Protein AF-A0A938MTN0-F1 (afdb_monomer_lite)

Structure (mmCIF, N/CA/C/O backbone):
data_AF-A0A938MTN0-F1
#
_entry.id   AF-A0A938MTN0-F1
#
loop_
_atom_site.group_PDB
_atom_site.id
_atom_site.type_symbol
_atom_site.label_atom_id
_atom_site.label_alt_id
_atom_site.label_comp_id
_atom_site.label_asym_id
_atom_site.label_entity_id
_atom_site.label_seq_id
_atom_site.pdbx_PDB_ins_code
_atom_site.Cartn_x
_atom_site.Cartn_y
_atom_site.Cartn_z
_atom_site.occupancy
_atom_site.B_iso_or_equiv
_atom_site.auth_seq_id
_atom_site.auth_comp_id
_atom_site.auth_asym_id
_atom_site.auth_atom_id
_atom_site.pdbx_PDB_model_num
ATOM 1 N N . MET A 1 1 ? -7.983 6.195 -14.041 1.00 50.41 1 MET A N 1
ATOM 2 C CA . MET A 1 1 ? -9.168 5.927 -13.204 1.00 50.41 1 MET A CA 1
ATOM 3 C C . MET A 1 1 ? -9.334 4.423 -13.233 1.00 50.41 1 MET A C 1
ATOM 5 O O . MET A 1 1 ? -9.437 3.895 -14.334 1.00 50.41 1 MET A O 1
ATOM 9 N N . ASP A 1 2 ? -9.192 3.754 -12.092 1.00 63.25 2 ASP A N 1
ATOM 10 C CA . ASP A 1 2 ? -9.196 2.286 -12.021 1.00 63.25 2 ASP A CA 1
ATOM 11 C C . ASP A 1 2 ? -10.596 1.763 -12.353 1.00 63.25 2 ASP A C 1
ATOM 13 O O . ASP A 1 2 ? -11.599 2.328 -11.905 1.00 63.25 2 ASP A O 1
ATOM 17 N N . ALA A 1 3 ? -10.667 0.745 -13.205 1.00 60.44 3 ALA A N 1
ATOM 18 C CA . ALA A 1 3 ? -11.925 0.172 -13.661 1.00 60.44 3 ALA A CA 1
ATOM 19 C C . ALA A 1 3 ? -12.327 -1.005 -12.756 1.00 60.44 3 ALA A C 1
ATOM 21 O O . ALA A 1 3 ? -11.457 -1.695 -12.219 1.00 60.44 3 ALA A O 1
ATOM 22 N N . PRO A 1 4 ? -13.633 -1.284 -12.598 1.00 66.75 4 PRO A N 1
ATOM 23 C CA . PRO A 1 4 ? -14.078 -2.521 -11.970 1.00 66.75 4 PRO A CA 1
ATOM 24 C C . PRO A 1 4 ? -13.399 -3.729 -12.634 1.00 66.75 4 PRO A C 1
ATOM 26 O O . PRO A 1 4 ? -13.506 -3.900 -13.847 1.00 66.75 4 PRO A O 1
ATOM 29 N N . GLY A 1 5 ? -12.708 -4.551 -11.840 1.00 71.75 5 GLY A N 1
ATOM 30 C CA . GLY A 1 5 ? -11.990 -5.737 -12.321 1.00 71.75 5 GLY A CA 1
ATOM 31 C C . GLY A 1 5 ? -10.480 -5.569 -12.508 1.00 71.75 5 GLY A C 1
ATOM 32 O O . GLY A 1 5 ? -9.831 -6.547 -12.869 1.00 71.75 5 GLY A O 1
ATOM 33 N N . ASP A 1 6 ? -9.912 -4.389 -12.237 1.00 76.50 6 ASP A N 1
ATOM 34 C CA . ASP A 1 6 ? -8.455 -4.226 -12.230 1.00 76.50 6 ASP A CA 1
ATOM 35 C C . ASP A 1 6 ? -7.831 -5.050 -11.083 1.00 76.50 6 ASP A C 1
ATOM 37 O O . ASP A 1 6 ? -8.238 -4.887 -9.925 1.00 76.50 6 ASP A O 1
ATOM 41 N N . PRO A 1 7 ? -6.883 -5.962 -11.379 1.00 77.06 7 PRO A N 1
ATOM 42 C CA . PRO A 1 7 ? -6.292 -6.822 -10.367 1.00 77.06 7 PRO A CA 1
ATOM 43 C C . PRO A 1 7 ? -5.437 -6.015 -9.391 1.00 77.06 7 PRO A C 1
ATOM 45 O O . PRO A 1 7 ? -4.741 -5.058 -9.748 1.00 77.06 7 PRO A O 1
ATOM 48 N N . PHE A 1 8 ? -5.485 -6.438 -8.134 1.00 81.75 8 PHE A N 1
ATOM 49 C CA . PHE A 1 8 ? -4.662 -5.896 -7.069 1.00 81.75 8 PHE A CA 1
ATOM 50 C C . PHE A 1 8 ? -4.031 -7.028 -6.262 1.00 81.75 8 PHE A C 1
ATOM 52 O O . PHE A 1 8 ? -4.593 -8.113 -6.114 1.00 81.75 8 PHE A O 1
ATOM 59 N N . SER A 1 9 ? -2.851 -6.755 -5.724 1.00 83.75 9 SER A N 1
ATOM 60 C CA . SER A 1 9 ? -2.052 -7.677 -4.923 1.00 83.75 9 SER A CA 1
ATOM 61 C C . SER A 1 9 ? -1.471 -6.954 -3.702 1.00 83.75 9 SER A C 1
ATOM 63 O O . SER A 1 9 ? -1.735 -5.770 -3.485 1.00 83.75 9 SER A O 1
ATOM 65 N N . ASN A 1 10 ? -0.701 -7.671 -2.876 1.00 83.06 10 ASN A N 1
ATOM 66 C CA . ASN A 1 10 ? 0.060 -7.101 -1.756 1.00 83.06 10 ASN A CA 1
ATOM 67 C C . ASN A 1 10 ? -0.783 -6.215 -0.826 1.00 83.06 10 ASN A C 1
ATOM 69 O O . ASN A 1 10 ? -0.492 -5.039 -0.606 1.00 83.06 10 ASN A O 1
ATOM 73 N N . LEU A 1 11 ? -1.854 -6.810 -0.299 1.00 86.75 11 LEU A N 1
ATOM 74 C CA . LEU A 1 11 ? -2.753 -6.162 0.645 1.00 86.75 11 LEU A CA 1
ATOM 75 C C . LEU A 1 11 ? -2.124 -6.065 2.034 1.00 86.75 11 LEU A C 1
ATOM 77 O O . LEU A 1 11 ? -1.596 -7.049 2.553 1.00 86.75 11 LEU A O 1
ATOM 81 N N . MET A 1 12 ? -2.252 -4.903 2.666 1.00 88.06 12 MET A N 1
ATOM 82 C CA . MET A 1 12 ? -1.768 -4.672 4.022 1.00 88.06 12 MET A CA 1
ATOM 83 C C . MET A 1 12 ? -2.686 -3.710 4.777 1.00 88.06 12 MET A C 1
ATOM 85 O O . MET A 1 12 ? -3.033 -2.640 4.278 1.00 88.06 12 MET A O 1
ATOM 89 N N . PHE A 1 13 ? -3.052 -4.079 6.002 1.00 87.81 13 PHE A N 1
ATOM 90 C CA . PHE A 1 13 ? -3.776 -3.208 6.925 1.00 87.81 13 PHE A CA 1
ATOM 91 C C . PHE A 1 13 ? -2.810 -2.253 7.622 1.00 87.81 13 PHE A C 1
ATOM 93 O O . PHE A 1 13 ? -1.719 -2.673 8.016 1.00 87.81 13 PHE A O 1
ATOM 100 N N . THR A 1 14 ? -3.212 -0.996 7.824 1.00 85.81 14 THR A N 1
ATOM 101 C CA . THR A 1 14 ? -2.517 -0.137 8.793 1.00 85.81 14 THR A CA 1
ATOM 102 C C . THR A 1 14 ? -2.544 -0.788 10.178 1.00 85.81 14 THR A C 1
ATOM 104 O O . THR A 1 14 ? -3.530 -1.449 10.513 1.00 85.81 14 THR A O 1
ATOM 107 N N . PRO A 1 15 ? -1.521 -0.579 11.029 1.00 83.25 15 PRO A N 1
ATOM 108 C CA . PRO A 1 15 ? -1.532 -1.115 12.390 1.00 83.25 15 PRO A CA 1
ATOM 109 C C . PRO A 1 15 ? -2.718 -0.629 13.238 1.00 83.25 15 PRO A C 1
ATOM 111 O O . PRO A 1 15 ? -3.168 -1.355 14.117 1.00 83.25 15 PRO A O 1
ATOM 114 N N . ASP A 1 16 ? -3.257 0.566 12.959 1.00 83.94 16 ASP A N 1
ATOM 115 C CA . ASP A 1 16 ? -4.486 1.067 13.596 1.00 83.94 16 ASP A CA 1
ATOM 116 C C . ASP A 1 16 ? -5.782 0.436 13.049 1.00 83.94 16 ASP A C 1
ATOM 118 O O . ASP A 1 16 ? -6.867 0.728 13.547 1.00 83.94 16 ASP A O 1
ATOM 122 N N . GLY A 1 17 ? -5.694 -0.404 12.014 1.00 86.19 17 GLY A N 1
ATOM 123 C CA . GLY A 1 17 ? -6.830 -1.069 11.379 1.00 86.19 17 GLY A CA 1
ATOM 124 C C . GLY A 1 17 ? -7.784 -0.139 10.627 1.00 86.19 17 GLY A C 1
ATOM 125 O O . GLY A 1 17 ? -8.855 -0.578 10.212 1.00 86.19 17 GLY A O 1
ATOM 126 N N . THR A 1 18 ? -7.441 1.139 10.443 1.00 89.75 18 THR A N 1
ATOM 127 C CA . THR A 1 18 ? -8.344 2.120 9.819 1.00 89.75 18 THR A CA 1
ATOM 128 C C . THR A 1 18 ? -8.213 2.194 8.303 1.00 89.75 18 THR A C 1
ATOM 130 O O . THR A 1 18 ? -9.117 2.703 7.632 1.00 89.75 18 THR A O 1
ATOM 133 N N . ARG A 1 19 ? -7.113 1.680 7.741 1.00 89.50 19 ARG A N 1
ATOM 134 C CA . ARG A 1 19 ? -6.819 1.763 6.310 1.00 89.50 19 ARG A CA 1
ATOM 135 C C . ARG A 1 19 ? -6.354 0.432 5.748 1.00 89.50 19 ARG A C 1
ATOM 137 O O . ARG A 1 19 ? -5.767 -0.400 6.438 1.00 89.50 19 ARG A O 1
ATOM 144 N N . LEU A 1 20 ? -6.592 0.281 4.455 1.00 89.81 20 LEU A N 1
ATOM 145 C CA . LEU A 1 20 ? -6.055 -0.790 3.633 1.00 89.81 20 LEU A CA 1
ATOM 146 C C . LEU A 1 20 ? -5.148 -0.173 2.580 1.00 89.81 20 LEU A C 1
ATOM 148 O O . LEU A 1 20 ? -5.478 0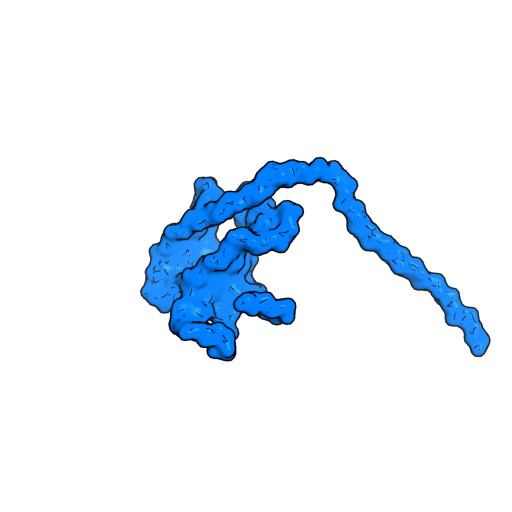.863 2.002 1.00 89.81 20 LEU A O 1
ATOM 152 N N . ILE A 1 21 ? -4.023 -0.822 2.327 1.00 88.25 21 ILE A N 1
ATOM 153 C CA . ILE A 1 21 ? -3.158 -0.535 1.192 1.00 88.25 21 ILE A CA 1
ATOM 154 C C . ILE A 1 21 ? -3.093 -1.778 0.329 1.00 88.25 21 ILE A C 1
ATOM 156 O O . ILE A 1 21 ? -3.146 -2.899 0.826 1.00 88.25 21 ILE A O 1
ATOM 160 N N . GLY A 1 22 ? -3.001 -1.560 -0.969 1.00 87.25 22 GLY A N 1
ATOM 161 C CA . GLY A 1 22 ? -2.984 -2.597 -1.978 1.00 87.25 22 GLY A CA 1
ATOM 162 C C . GLY A 1 22 ? -2.275 -2.070 -3.203 1.00 87.25 22 GLY A C 1
ATOM 163 O O . GLY A 1 22 ? -2.374 -0.888 -3.541 1.00 87.25 22 GLY A O 1
ATOM 164 N N . GLN A 1 23 ? -1.529 -2.951 -3.843 1.00 86.38 23 GLN A N 1
ATOM 165 C CA . GLN A 1 23 ? -0.823 -2.647 -5.066 1.00 86.38 23 GLN A CA 1
ATOM 166 C C . GLN A 1 23 ? -1.730 -2.946 -6.250 1.00 86.38 23 GLN A C 1
ATOM 168 O O . GLN A 1 23 ? -2.236 -4.057 -6.377 1.00 86.38 23 GLN A O 1
ATOM 173 N N . PHE A 1 24 ? -1.903 -1.972 -7.131 1.00 81.25 24 PHE A N 1
ATOM 174 C CA . PHE A 1 24 ? -2.470 -2.221 -8.447 1.00 81.25 24 PHE A CA 1
ATOM 175 C C . PHE A 1 24 ? -1.409 -2.863 -9.327 1.00 81.25 24 PHE A C 1
ATOM 177 O O . PHE A 1 24 ? -0.264 -2.395 -9.368 1.00 81.25 24 PHE A O 1
ATOM 184 N N . GLU A 1 25 ? -1.785 -3.929 -10.028 1.00 74.69 25 GLU A N 1
ATOM 185 C CA . GLU A 1 25 ? -0.895 -4.502 -11.027 1.00 74.69 25 GLU A CA 1
ATOM 186 C C . GLU A 1 25 ? -0.676 -3.520 -12.176 1.00 74.69 25 GLU A C 1
ATOM 188 O O . GLU A 1 25 ? -1.547 -2.723 -12.538 1.00 74.69 25 GLU A O 1
ATOM 193 N N . PHE A 1 26 ? 0.521 -3.592 -12.749 1.00 73.81 26 PHE A N 1
ATOM 194 C CA . PHE A 1 26 ? 0.853 -2.842 -13.941 1.00 73.81 26 PHE A CA 1
ATOM 195 C C . PHE A 1 26 ? -0.052 -3.262 -15.098 1.00 73.81 26 PHE A C 1
ATOM 197 O O . PHE A 1 26 ? 0.031 -4.398 -15.567 1.00 73.81 26 PHE A O 1
ATOM 204 N N . ASP A 1 27 ? -0.852 -2.335 -15.617 1.00 71.88 27 ASP A N 1
ATOM 205 C CA . ASP A 1 27 ? -1.455 -2.505 -16.934 1.00 71.88 27 ASP A CA 1
ATOM 206 C C . ASP A 1 27 ? -0.670 -1.660 -17.952 1.00 71.88 27 ASP A C 1
ATOM 208 O O . ASP A 1 27 ? -0.867 -0.439 -18.016 1.00 71.88 27 ASP A O 1
ATOM 212 N N . PRO A 1 28 ? 0.191 -2.273 -18.790 1.00 68.12 28 PRO A N 1
ATOM 213 C CA . PRO A 1 28 ? 0.953 -1.545 -19.804 1.00 68.12 28 PRO A CA 1
ATOM 214 C C . PRO A 1 28 ? 0.059 -0.811 -20.809 1.00 68.12 28 PRO A C 1
ATOM 216 O O . PRO A 1 28 ? 0.519 0.111 -21.475 1.00 68.12 28 PRO A O 1
ATOM 219 N N . ARG A 1 29 ? -1.221 -1.189 -20.929 1.00 70.75 29 ARG A N 1
ATOM 220 C CA . ARG A 1 29 ? -2.190 -0.530 -21.817 1.00 70.75 29 ARG A CA 1
ATOM 221 C C . ARG A 1 29 ? -2.752 0.758 -21.216 1.00 70.75 29 ARG A C 1
ATOM 223 O O . ARG A 1 29 ? -3.312 1.569 -21.949 1.00 70.75 29 ARG A O 1
ATOM 230 N N . LYS A 1 30 ? -2.634 0.936 -19.897 1.00 70.50 30 LYS A N 1
ATOM 231 C CA . LYS A 1 30 ? -3.108 2.116 -19.152 1.00 70.50 30 LYS A CA 1
ATOM 232 C C . LYS A 1 30 ? -1.970 3.023 -18.684 1.00 70.50 30 LYS A C 1
ATOM 234 O O . LYS A 1 30 ? -2.249 4.133 -18.229 1.00 70.50 30 LYS A O 1
ATOM 239 N N . ALA A 1 31 ? -0.727 2.563 -18.802 1.00 69.56 31 ALA A N 1
ATOM 240 C CA . ALA A 1 31 ? 0.466 3.309 -18.437 1.00 69.56 31 ALA A CA 1
ATOM 241 C C . ALA A 1 31 ? 0.610 4.584 -19.280 1.00 69.56 31 ALA A C 1
ATOM 243 O O . ALA A 1 31 ? 0.550 4.545 -20.510 1.00 69.56 31 ALA A O 1
ATOM 244 N N . ARG A 1 32 ? 0.813 5.723 -18.616 1.00 68.75 32 ARG A N 1
ATOM 245 C CA . ARG A 1 32 ? 1.115 7.021 -19.239 1.00 68.75 32 ARG A CA 1
ATOM 246 C C . ARG A 1 32 ? 2.614 7.321 -19.251 1.00 68.75 32 ARG A C 1
ATOM 248 O O . ARG A 1 32 ? 3.033 8.218 -19.976 1.00 68.75 32 ARG A O 1
ATOM 255 N N . GLY A 1 33 ? 3.398 6.538 -18.513 1.00 68.12 33 GLY A N 1
ATOM 256 C CA . GLY A 1 33 ? 4.852 6.609 -18.438 1.00 68.12 33 GLY A CA 1
ATOM 257 C C . GLY A 1 33 ? 5.433 5.479 -17.572 1.00 68.12 33 GLY A C 1
ATOM 258 O O . GLY A 1 33 ? 4.674 4.714 -16.970 1.00 68.12 33 GLY A O 1
ATOM 259 N N . PRO A 1 34 ? 6.768 5.328 -17.518 1.00 64.12 34 PRO A N 1
ATOM 260 C CA . PRO A 1 34 ? 7.442 4.328 -16.681 1.00 64.12 34 PRO A CA 1
ATOM 261 C C . PRO A 1 34 ? 7.129 4.458 -15.177 1.00 64.12 34 PRO A C 1
ATOM 263 O O . PRO A 1 34 ? 7.225 3.481 -14.439 1.00 64.12 34 PRO A O 1
ATOM 266 N N . GLU A 1 35 ? 6.706 5.632 -14.717 1.00 65.38 35 GLU A N 1
ATOM 267 C CA . GLU A 1 35 ? 6.247 5.900 -13.351 1.00 65.38 35 GLU A CA 1
ATOM 268 C C . GLU A 1 35 ? 4.931 5.190 -12.984 1.00 65.38 35 GLU A C 1
ATOM 270 O O . GLU A 1 35 ? 4.671 4.945 -11.804 1.00 65.38 35 GLU A O 1
ATOM 275 N N . ASP A 1 36 ? 4.131 4.794 -13.979 1.00 67.62 36 ASP A N 1
ATOM 276 C CA . ASP A 1 36 ? 2.873 4.066 -13.779 1.00 67.62 36 ASP A CA 1
ATOM 277 C C . ASP A 1 36 ? 3.082 2.551 -13.630 1.00 67.62 36 ASP A C 1
ATOM 279 O O . ASP A 1 36 ? 2.106 1.813 -13.487 1.00 67.62 36 ASP A O 1
ATOM 283 N N . ALA A 1 37 ? 4.341 2.086 -13.638 1.00 68.62 37 ALA A N 1
ATOM 284 C CA . ALA A 1 37 ? 4.699 0.675 -13.512 1.00 68.62 37 ALA A CA 1
ATOM 285 C C . ALA A 1 37 ? 4.039 0.012 -12.298 1.00 68.62 37 ALA A C 1
ATOM 287 O O . ALA A 1 37 ? 3.521 -1.089 -12.401 1.00 68.62 37 ALA A O 1
ATOM 288 N N . PHE A 1 38 ? 4.000 0.689 -11.152 1.00 75.00 38 PHE A N 1
ATOM 289 C CA . PHE A 1 38 ? 3.324 0.177 -9.966 1.00 75.00 38 PHE A CA 1
ATOM 290 C C . PHE A 1 38 ? 2.712 1.328 -9.189 1.00 75.00 38 PHE A C 1
ATOM 292 O O . PHE A 1 38 ? 3.374 2.332 -8.926 1.00 75.00 38 PHE A O 1
ATOM 299 N N . SER A 1 39 ? 1.446 1.186 -8.807 1.00 81.00 39 SER A N 1
ATOM 300 C CA . SER A 1 39 ? 0.779 2.175 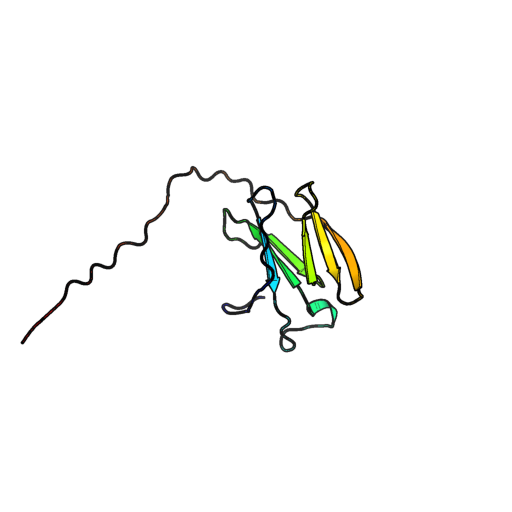-7.967 1.00 81.00 39 SER A CA 1
ATOM 301 C C . SER A 1 39 ? 0.129 1.510 -6.769 1.00 81.00 39 SER A C 1
ATOM 303 O O . SER A 1 39 ? -0.346 0.380 -6.858 1.00 81.00 39 SER A O 1
ATOM 305 N N . LEU A 1 40 ? 0.117 2.217 -5.645 1.00 85.56 40 LEU A N 1
ATOM 306 C CA . LEU A 1 40 ? -0.546 1.771 -4.429 1.00 85.56 40 LEU A CA 1
ATOM 307 C C . LEU A 1 40 ? -1.827 2.573 -4.249 1.00 85.56 40 LEU A C 1
ATOM 309 O O . LEU A 1 40 ? -1.820 3.802 -4.349 1.00 85.56 40 LEU A O 1
ATOM 313 N N . GLY A 1 41 ? -2.923 1.885 -3.970 1.00 87.31 41 GLY A N 1
ATOM 314 C CA . GLY A 1 41 ? -4.127 2.514 -3.451 1.00 87.31 41 GLY A CA 1
ATOM 315 C C . GLY A 1 41 ? -4.099 2.529 -1.931 1.00 87.31 41 GLY A C 1
ATOM 316 O O . GLY A 1 41 ? -3.572 1.616 -1.297 1.00 87.31 41 GLY A O 1
ATOM 317 N N . VAL A 1 42 ? -4.671 3.578 -1.352 1.00 89.31 42 VAL A N 1
ATOM 318 C CA . VAL A 1 42 ? -4.923 3.693 0.083 1.00 89.31 42 VAL A CA 1
ATOM 319 C C . VAL A 1 42 ? -6.415 3.895 0.259 1.00 89.31 42 VAL A C 1
ATOM 321 O O . VAL A 1 42 ? -6.981 4.831 -0.307 1.00 89.31 42 VAL A O 1
ATOM 324 N N . TRP A 1 43 ? -7.048 3.048 1.059 1.00 90.62 43 TRP A N 1
ATOM 325 C CA . TRP A 1 43 ? -8.486 3.079 1.300 1.00 90.62 43 TRP A CA 1
ATOM 326 C C . TRP A 1 43 ? -8.794 3.239 2.776 1.00 90.62 43 TRP A C 1
ATOM 328 O O . TRP A 1 43 ? -8.134 2.649 3.625 1.00 90.62 43 TRP A O 1
ATOM 338 N N . ASP A 1 44 ? -9.836 4.006 3.065 1.00 91.88 44 ASP A N 1
ATOM 339 C CA . ASP A 1 44 ? -10.458 4.081 4.378 1.00 91.88 44 ASP A CA 1
ATOM 340 C C . ASP A 1 44 ? -11.379 2.870 4.547 1.00 91.88 44 ASP A C 1
ATOM 342 O O . ASP A 1 44 ? -12.346 2.706 3.799 1.00 91.88 44 ASP A O 1
ATOM 346 N N . LEU A 1 45 ? -11.083 2.008 5.519 1.00 89.50 45 LEU A N 1
ATOM 347 C CA . LEU A 1 45 ? -11.837 0.767 5.720 1.00 89.50 45 LEU A CA 1
ATOM 348 C C . LEU A 1 45 ? -13.242 1.001 6.268 1.00 89.50 45 LEU A C 1
ATOM 350 O O . LEU A 1 45 ? -14.134 0.187 6.048 1.00 89.50 45 LEU A O 1
ATOM 354 N N . ARG A 1 46 ? -13.458 2.121 6.960 1.00 88.69 46 ARG A N 1
ATOM 355 C CA . ARG A 1 46 ? -14.756 2.462 7.545 1.00 88.69 46 ARG A CA 1
ATOM 356 C C . ARG A 1 46 ? -15.759 2.887 6.474 1.00 88.69 46 ARG A C 1
ATOM 358 O O . ARG A 1 46 ? -16.938 2.569 6.570 1.00 88.69 46 ARG A O 1
ATOM 365 N N . THR A 1 47 ? -15.305 3.643 5.480 1.00 89.06 47 THR A N 1
ATOM 366 C CA . THR A 1 47 ? -16.148 4.217 4.420 1.00 89.06 47 THR A CA 1
ATOM 367 C C . THR A 1 47 ? -16.040 3.479 3.091 1.00 89.06 47 THR A C 1
ATOM 369 O O . THR A 1 47 ? -16.850 3.730 2.201 1.00 89.06 47 THR A O 1
ATOM 372 N N . GLY A 1 48 ? -15.028 2.623 2.926 1.00 87.31 48 GLY A N 1
ATOM 373 C CA . GLY A 1 48 ? -14.695 1.964 1.663 1.00 87.31 48 GLY A CA 1
ATOM 374 C C . GLY A 1 48 ? -14.159 2.916 0.589 1.00 87.31 48 GLY A C 1
ATOM 375 O O . GLY A 1 48 ? -14.030 2.530 -0.571 1.00 87.31 48 GLY A O 1
ATOM 376 N N . ARG A 1 49 ? -13.878 4.180 0.931 1.00 89.00 49 ARG A N 1
ATOM 377 C CA . ARG A 1 49 ? -13.447 5.193 -0.038 1.00 89.00 49 ARG A CA 1
ATOM 378 C C . ARG A 1 49 ? -11.940 5.150 -0.247 1.00 89.00 49 ARG A C 1
ATOM 380 O O . ARG A 1 49 ? -11.176 4.995 0.702 1.00 89.00 49 ARG A O 1
ATOM 387 N N . SER A 1 50 ? -11.515 5.366 -1.491 1.00 89.25 50 SER A N 1
ATOM 388 C CA . SER A 1 50 ? -10.111 5.636 -1.809 1.00 89.25 50 SER A CA 1
ATOM 389 C C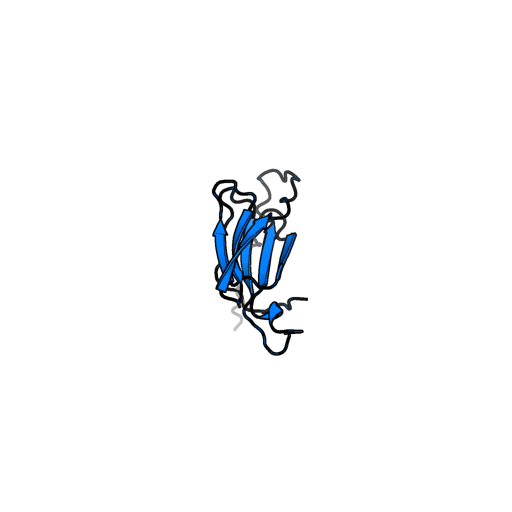 . SER A 1 50 ? -9.710 6.991 -1.225 1.00 89.25 50 SER A C 1
ATOM 391 O 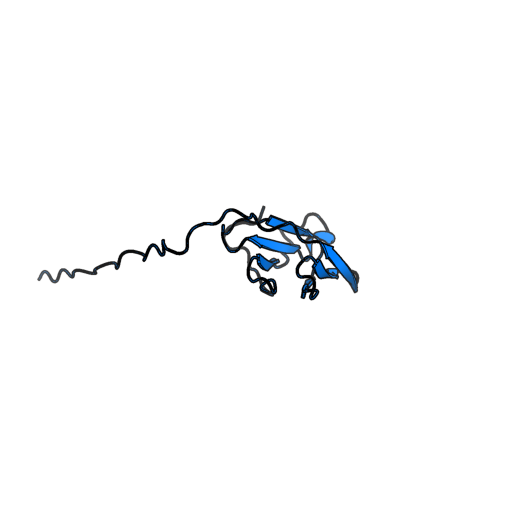O . SER A 1 50 ? -10.326 8.009 -1.538 1.00 89.25 50 SER A O 1
ATOM 393 N N . LEU A 1 51 ? -8.675 6.994 -0.393 1.00 88.69 51 LEU A N 1
ATOM 394 C CA . LEU A 1 51 ? -8.075 8.183 0.206 1.00 88.69 51 LEU A CA 1
ATOM 395 C C . LEU A 1 51 ? -6.970 8.757 -0.677 1.00 88.69 51 LEU A C 1
ATOM 397 O O . LEU A 1 51 ? -6.861 9.971 -0.824 1.00 88.69 51 LEU A O 1
ATOM 401 N N . GLN A 1 52 ? -6.132 7.889 -1.248 1.00 86.44 52 GLN A N 1
ATOM 402 C CA . GLN A 1 52 ? -4.915 8.313 -1.932 1.00 86.44 52 GLN A CA 1
ATOM 403 C C . GLN A 1 52 ? -4.459 7.271 -2.953 1.00 86.44 52 GLN A C 1
ATOM 405 O O . GLN A 1 52 ? -4.647 6.071 -2.756 1.00 86.44 52 GLN A O 1
ATOM 410 N N . ARG A 1 53 ? -3.813 7.743 -4.023 1.00 85.00 53 ARG A N 1
ATOM 411 C CA . ARG A 1 53 ? -3.037 6.912 -4.946 1.00 85.00 53 ARG A CA 1
ATOM 412 C C . ARG A 1 53 ? -1.576 7.325 -4.864 1.00 85.00 53 ARG A C 1
ATOM 414 O O . ARG A 1 53 ? -1.259 8.497 -5.051 1.00 85.00 53 ARG A O 1
ATOM 421 N N . LEU A 1 54 ? -0.705 6.367 -4.586 1.00 82.31 54 LEU A N 1
ATOM 422 C CA . LEU A 1 54 ? 0.740 6.551 -4.586 1.00 82.31 54 LEU A CA 1
ATOM 423 C C . LEU A 1 54 ? 1.278 6.013 -5.906 1.00 82.31 54 LEU A C 1
ATOM 425 O O . LEU A 1 54 ? 1.073 4.846 -6.234 1.00 82.31 54 LEU A O 1
ATOM 429 N N . VAL A 1 55 ? 1.914 6.880 -6.684 1.00 77.75 55 VAL A N 1
ATOM 430 C CA . VAL A 1 55 ? 2.517 6.517 -7.970 1.00 77.75 55 VAL A CA 1
ATOM 431 C C . VAL A 1 55 ? 3.923 5.982 -7.717 1.00 77.75 55 VAL A C 1
ATOM 433 O O . VAL A 1 55 ? 4.601 6.450 -6.802 1.00 77.75 55 VAL A O 1
ATOM 436 N N . SER A 1 56 ? 4.365 5.032 -8.542 1.00 69.69 56 SER A N 1
ATOM 437 C CA . SER A 1 56 ? 5.733 4.516 -8.536 1.00 69.69 56 SER A CA 1
ATOM 438 C C . SER A 1 56 ? 6.129 3.801 -7.230 1.00 69.69 56 SER A C 1
ATOM 440 O O . SER A 1 56 ? 7.226 4.011 -6.716 1.00 69.69 56 SER A O 1
ATOM 442 N N . GLY A 1 57 ? 5.247 2.954 -6.690 1.00 68.00 57 GLY A N 1
ATOM 443 C CA . GLY A 1 57 ? 5.499 2.177 -5.471 1.00 68.00 57 GLY A CA 1
ATOM 444 C C . GLY A 1 57 ? 5.216 0.684 -5.652 1.00 68.00 57 GLY A C 1
ATOM 445 O O . GLY A 1 57 ? 4.107 0.299 -6.014 1.00 68.00 57 GLY A O 1
ATOM 446 N N . ALA A 1 58 ? 6.209 -0.152 -5.361 1.00 66.25 58 ALA A N 1
ATOM 447 C CA . ALA A 1 58 ? 6.131 -1.603 -5.262 1.00 66.25 58 ALA A CA 1
ATOM 448 C C . ALA A 1 58 ? 6.643 -2.055 -3.887 1.00 66.25 58 ALA A C 1
ATOM 450 O O . ALA A 1 58 ? 7.618 -1.496 -3.381 1.00 66.25 58 ALA A O 1
ATOM 451 N N . ALA A 1 59 ? 5.991 -3.071 -3.311 1.00 61.69 59 ALA A N 1
ATOM 452 C CA . ALA A 1 59 ? 6.194 -3.561 -1.942 1.00 61.69 59 ALA A CA 1
ATOM 453 C C . ALA A 1 59 ? 5.986 -2.484 -0.862 1.00 61.69 59 ALA A C 1
ATOM 455 O O . ALA A 1 59 ? 6.418 -1.342 -0.982 1.00 61.69 59 ALA A O 1
ATOM 456 N N . VAL A 1 60 ? 5.282 -2.834 0.210 1.00 68.62 60 VAL A N 1
ATOM 457 C CA . VAL A 1 60 ? 4.853 -1.847 1.202 1.00 68.62 60 VAL A CA 1
ATOM 458 C C . VAL A 1 60 ? 5.074 -2.417 2.592 1.00 68.62 60 VAL A C 1
ATOM 460 O O . VAL A 1 60 ? 4.635 -3.531 2.868 1.00 68.62 60 VAL A O 1
ATOM 463 N N . CYS A 1 61 ? 5.727 -1.664 3.475 1.00 75.56 61 CYS A N 1
ATOM 464 C CA . CYS A 1 61 ? 5.706 -1.941 4.910 1.00 75.56 61 CYS A CA 1
ATOM 465 C C . CYS A 1 61 ? 5.333 -0.681 5.695 1.00 75.56 61 CYS A C 1
ATOM 467 O O . CYS A 1 61 ? 5.648 0.444 5.295 1.00 75.56 61 CYS A O 1
ATOM 469 N N . PHE A 1 62 ? 4.614 -0.871 6.800 1.00 74.81 62 PHE A N 1
ATOM 470 C CA . PHE A 1 62 ? 4.243 0.223 7.689 1.00 74.81 62 PHE A CA 1
ATOM 471 C C . PHE A 1 62 ? 5.400 0.600 8.600 1.00 74.81 62 PHE A C 1
ATOM 473 O O . PHE A 1 62 ? 6.097 -0.259 9.143 1.00 74.81 62 PHE A O 1
ATOM 480 N N . THR A 1 63 ? 5.548 1.899 8.830 1.00 71.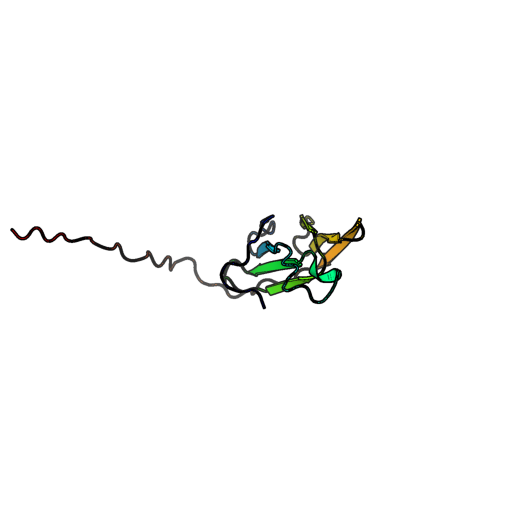12 63 THR A N 1
ATOM 481 C CA . THR A 1 63 ? 6.283 2.399 9.987 1.00 71.12 63 THR A CA 1
ATOM 482 C C . THR A 1 63 ? 5.407 2.263 11.236 1.00 71.12 63 THR A C 1
ATOM 484 O O . THR A 1 63 ? 4.183 2.389 11.175 1.00 71.12 63 THR A O 1
ATOM 487 N N . LEU A 1 64 ? 6.024 2.011 12.396 1.00 71.81 64 LEU A N 1
ATOM 488 C CA . LEU A 1 64 ? 5.313 1.863 13.680 1.00 71.81 64 LEU A CA 1
ATOM 489 C C . LEU A 1 64 ? 4.514 3.114 14.087 1.00 71.81 64 LEU A C 1
ATOM 491 O O . LEU A 1 64 ? 3.633 3.025 14.934 1.00 71.81 64 LEU A O 1
ATOM 495 N N . ASP A 1 65 ? 4.810 4.263 13.481 1.00 72.81 65 ASP A N 1
ATOM 496 C CA . ASP A 1 65 ? 4.091 5.520 13.692 1.00 72.81 65 ASP A CA 1
ATOM 497 C C . ASP A 1 65 ? 2.712 5.572 13.008 1.00 72.81 65 ASP A C 1
ATOM 499 O O . ASP A 1 65 ? 2.007 6.558 13.182 1.00 72.81 65 ASP A O 1
ATOM 503 N N . VAL A 1 66 ? 2.323 4.547 12.232 1.00 72.31 66 VAL A N 1
ATOM 504 C CA . VAL A 1 66 ? 1.019 4.411 11.542 1.00 72.31 66 VAL A CA 1
ATOM 505 C C . VAL A 1 66 ? 0.745 5.477 10.464 1.00 72.31 66 VAL A C 1
ATOM 507 O O . VAL A 1 66 ? -0.174 5.347 9.653 1.00 72.31 66 VAL A O 1
ATOM 510 N N . HIS A 1 67 ? 1.560 6.523 10.390 1.00 77.50 67 HIS A N 1
ATOM 511 C CA . HIS A 1 67 ? 1.346 7.677 9.525 1.00 77.50 67 HIS A CA 1
ATOM 512 C C . HIS A 1 67 ? 2.133 7.609 8.225 1.00 77.50 67 HIS A C 1
ATOM 514 O O . HIS A 1 67 ? 1.835 8.370 7.305 1.00 77.50 67 HIS A O 1
ATOM 520 N N . SER A 1 68 ? 3.097 6.695 8.115 1.00 82.56 68 SER A N 1
ATOM 521 C CA . SER A 1 68 ? 3.862 6.529 6.887 1.00 82.56 68 SER A CA 1
ATOM 522 C C . SER A 1 68 ? 4.021 5.081 6.440 1.00 82.56 68 SER A C 1
ATOM 524 O O . SER A 1 68 ? 3.782 4.119 7.171 1.00 82.56 68 SER A O 1
ATOM 526 N N . VAL A 1 69 ? 4.415 4.945 5.183 1.00 82.81 69 VAL A N 1
ATOM 527 C CA . VAL A 1 69 ? 4.786 3.680 4.559 1.00 82.81 69 VAL A CA 1
ATOM 528 C C . VAL A 1 69 ? 6.155 3.801 3.939 1.00 82.81 69 VAL A C 1
ATOM 530 O O . VAL A 1 69 ? 6.540 4.873 3.472 1.00 82.81 69 VAL A O 1
ATOM 533 N N . ILE A 1 70 ? 6.877 2.689 3.911 1.00 82.31 70 ILE A N 1
ATOM 534 C CA . ILE A 1 70 ? 8.071 2.548 3.092 1.00 82.31 70 ILE A CA 1
ATOM 535 C C . ILE A 1 70 ? 7.682 1.731 1.869 1.00 82.31 70 ILE A C 1
ATOM 537 O O . ILE A 1 70 ? 7.100 0.652 1.998 1.00 82.31 70 ILE A O 1
ATOM 541 N N . CYS A 1 71 ? 8.006 2.250 0.691 1.00 79.44 71 CYS A N 1
ATOM 542 C CA . CYS A 1 71 ? 7.867 1.531 -0.565 1.00 79.44 71 CYS A CA 1
ATOM 543 C C . CYS A 1 71 ? 9.153 1.611 -1.380 1.00 79.44 71 CYS A C 1
ATOM 545 O O . CYS A 1 71 ? 9.886 2.600 -1.301 1.00 79.44 71 CYS A O 1
ATOM 547 N N . SER A 1 72 ? 9.417 0.582 -2.179 1.00 77.75 72 SER A N 1
ATOM 548 C CA . SER A 1 72 ? 10.442 0.653 -3.221 1.00 77.75 72 SER A CA 1
ATOM 549 C C . SER A 1 72 ? 9.840 1.210 -4.504 1.00 77.75 72 SER A C 1
ATOM 551 O O . SER A 1 72 ? 8.705 0.887 -4.841 1.00 77.75 72 SER A O 1
ATOM 553 N N . ASP A 1 73 ? 10.568 2.056 -5.217 1.00 75.38 73 ASP A N 1
ATOM 554 C CA . ASP A 1 73 ? 10.182 2.480 -6.559 1.00 75.38 73 ASP A CA 1
ATOM 555 C C . ASP A 1 73 ? 10.851 1.610 -7.648 1.00 75.38 73 ASP A C 1
ATOM 557 O O . ASP A 1 73 ? 11.746 0.810 -7.348 1.00 75.38 73 ASP A O 1
ATOM 561 N N . PRO A 1 74 ? 10.443 1.734 -8.927 1.00 69.38 74 PRO A N 1
ATOM 562 C CA . PRO A 1 74 ? 11.053 0.999 -10.036 1.00 69.38 74 PRO A CA 1
ATOM 563 C C . PRO A 1 74 ? 12.553 1.270 -10.239 1.00 69.38 74 PRO A C 1
ATOM 565 O O . PRO A 1 74 ? 13.212 0.506 -10.938 1.00 69.38 74 PRO A O 1
ATOM 568 N N . ASN A 1 75 ? 13.109 2.322 -9.628 1.00 76.50 75 ASN A N 1
ATOM 569 C CA . ASN A 1 75 ? 14.530 2.667 -9.690 1.00 76.50 75 ASN A CA 1
ATOM 570 C C . ASN A 1 75 ? 15.323 2.095 -8.502 1.00 76.50 75 ASN A C 1
ATOM 572 O O . ASN A 1 75 ? 16.441 2.538 -8.237 1.00 76.50 75 ASN A O 1
ATOM 576 N N . ALA A 1 76 ? 14.749 1.121 -7.784 1.00 75.31 76 ALA A N 1
ATOM 577 C CA . ALA A 1 76 ? 15.323 0.500 -6.592 1.00 75.31 76 ALA A CA 1
ATOM 578 C C . ALA A 1 76 ? 15.586 1.487 -5.439 1.00 75.31 76 ALA A C 1
ATOM 580 O O . ALA A 1 76 ? 16.391 1.210 -4.545 1.00 75.31 76 ALA A O 1
ATOM 581 N N . VAL A 1 77 ? 14.891 2.628 -5.421 1.00 81.69 77 VAL A N 1
ATOM 582 C CA . VAL A 1 77 ? 14.974 3.591 -4.324 1.00 81.69 77 VAL A CA 1
ATOM 583 C C . VAL A 1 77 ? 13.874 3.294 -3.313 1.00 81.69 77 VAL A C 1
ATOM 585 O O . VAL A 1 77 ? 12.696 3.207 -3.655 1.00 81.69 77 VAL A O 1
ATOM 588 N N . MET A 1 78 ? 14.248 3.170 -2.039 1.00 83.19 78 MET A N 1
ATOM 589 C CA . MET A 1 78 ? 13.283 3.119 -0.942 1.00 83.19 78 MET A CA 1
ATOM 590 C C . MET A 1 78 ? 12.843 4.530 -0.562 1.00 83.19 78 MET A C 1
ATOM 592 O O . MET A 1 78 ? 13.670 5.409 -0.314 1.00 83.19 78 MET A O 1
ATOM 596 N N . ARG A 1 79 ? 11.532 4.744 -0.489 1.00 80.94 79 ARG A N 1
ATOM 597 C CA . ARG A 1 79 ? 10.926 6.033 -0.157 1.00 80.94 79 ARG A CA 1
ATOM 598 C C . ARG A 1 79 ? 9.997 5.858 1.028 1.00 80.94 79 ARG A C 1
ATOM 600 O O . ARG A 1 79 ? 9.206 4.921 1.066 1.00 80.94 79 ARG A O 1
ATOM 607 N N . ARG A 1 80 ? 10.084 6.787 1.979 1.00 85.25 80 ARG A N 1
ATOM 608 C CA . ARG A 1 80 ? 9.083 6.952 3.033 1.00 85.25 80 ARG A CA 1
ATOM 609 C C . ARG A 1 80 ? 8.032 7.938 2.540 1.00 85.25 80 ARG A C 1
ATOM 611 O O . ARG A 1 80 ? 8.384 9.029 2.097 1.00 85.25 80 ARG A O 1
ATOM 618 N N . ILE A 1 81 ? 6.767 7.551 2.612 1.00 83.88 81 ILE A N 1
ATOM 619 C CA . ILE A 1 81 ? 5.634 8.353 2.154 1.00 83.88 81 ILE A CA 1
ATOM 620 C C . ILE A 1 81 ? 4.644 8.506 3.301 1.00 83.88 81 ILE A C 1
ATOM 622 O O . ILE A 1 81 ? 4.250 7.520 3.919 1.00 83.88 81 ILE A O 1
ATOM 626 N N . GLU A 1 82 ? 4.231 9.740 3.570 1.00 86.50 82 GLU A N 1
ATOM 627 C CA . GLU A 1 82 ? 3.160 10.034 4.519 1.00 86.50 82 GLU A CA 1
ATOM 628 C C . GLU A 1 82 ? 1.788 9.723 3.914 1.00 86.50 82 GLU A C 1
ATOM 630 O O . GLU A 1 82 ? 1.509 10.015 2.747 1.00 86.50 82 GLU A O 1
ATOM 635 N N . LEU A 1 83 ? 0.925 9.120 4.725 1.00 82.06 83 LEU A N 1
ATOM 636 C CA . LEU A 1 83 ? -0.401 8.686 4.317 1.00 82.06 83 LEU A CA 1
ATOM 637 C C . LEU A 1 83 ? -1.471 9.707 4.692 1.00 82.06 83 LEU A C 1
ATOM 639 O O . LEU A 1 83 ? -1.563 10.130 5.847 1.00 82.06 83 LEU A O 1
ATOM 643 N N . ALA A 1 84 ? -2.377 9.980 3.753 1.00 83.25 84 ALA A N 1
ATOM 644 C CA . ALA A 1 84 ? -3.557 10.802 3.994 1.00 83.25 84 ALA A CA 1
ATOM 645 C C . ALA A 1 84 ? -4.396 10.277 5.171 1.00 83.25 84 ALA A C 1
ATOM 647 O O . ALA A 1 84 ? -4.623 9.072 5.301 1.00 83.25 84 ALA A O 1
ATOM 648 N N . ALA A 1 85 ? -4.870 11.189 6.023 1.00 77.31 85 ALA A N 1
ATOM 649 C CA . ALA A 1 85 ? -5.657 10.846 7.200 1.00 77.31 85 ALA A CA 1
ATOM 650 C C . ALA A 1 85 ? -6.942 10.079 6.838 1.00 77.31 85 ALA A C 1
ATOM 652 O O . ALA A 1 85 ? -7.646 10.427 5.888 1.00 77.31 85 ALA A O 1
ATOM 653 N N . ALA A 1 86 ? -7.267 9.060 7.638 1.00 73.62 86 ALA A N 1
ATOM 654 C CA . ALA A 1 86 ? -8.571 8.407 7.577 1.00 73.62 86 ALA A CA 1
ATOM 655 C C . ALA A 1 86 ? -9.668 9.388 8.021 1.00 73.62 86 ALA A C 1
ATOM 657 O O . ALA A 1 86 ? -9.456 10.235 8.893 1.00 73.62 86 ALA A O 1
ATOM 658 N N . SER A 1 87 ? -10.855 9.288 7.425 1.00 70.81 87 SER A N 1
ATOM 659 C CA . SER A 1 87 ? -11.954 10.202 7.746 1.00 70.81 87 SER A CA 1
ATOM 660 C C . SER A 1 87 ? -12.576 9.814 9.092 1.00 70.81 87 SER A C 1
ATOM 662 O O . SER A 1 87 ? -13.146 8.733 9.224 1.00 70.81 87 SER A O 1
ATOM 664 N N . GLY A 1 88 ? -12.528 10.704 10.085 1.00 53.28 88 GLY A N 1
ATOM 665 C CA . GLY A 1 88 ? -12.926 10.437 11.478 1.00 53.28 88 GLY A CA 1
ATOM 666 C C . GLY A 1 88 ? -14.426 10.477 11.817 1.00 53.28 88 GLY A C 1
ATOM 667 O O . GLY A 1 88 ? -14.769 10.780 12.956 1.00 53.28 88 GLY A O 1
ATOM 668 N N . ALA A 1 89 ? -15.349 10.206 10.888 1.00 49.47 89 ALA A N 1
ATOM 669 C CA . ALA A 1 89 ? -16.775 10.180 11.241 1.00 49.47 89 ALA A CA 1
ATOM 670 C C . ALA A 1 89 ? -17.139 8.862 11.954 1.00 49.47 89 ALA A C 1
ATOM 672 O O . ALA A 1 89 ? -17.200 7.806 11.332 1.00 49.47 89 ALA A O 1
ATOM 673 N N . SER A 1 90 ? -17.388 8.914 13.261 1.00 40.62 90 SER A N 1
ATOM 674 C CA . SER A 1 90 ? -17.924 7.785 14.032 1.00 40.62 90 SER A CA 1
ATOM 675 C C . SER A 1 90 ? -19.264 7.326 13.440 1.00 40.62 90 SER A C 1
ATOM 677 O O . SER A 1 90 ? -20.229 8.087 13.422 1.00 40.62 90 SER A O 1
ATOM 679 N N . VAL A 1 91 ? -19.324 6.092 12.933 1.00 46.09 91 VAL A N 1
ATOM 680 C CA . VAL A 1 91 ? -20.591 5.381 12.715 1.00 46.09 91 VAL A CA 1
ATOM 681 C C . VAL A 1 91 ? -20.737 4.438 13.908 1.00 46.09 91 VAL A C 1
ATOM 683 O O . VAL A 1 91 ? -19.801 3.676 14.163 1.00 46.09 91 VAL A O 1
ATOM 686 N N . PRO A 1 92 ? -21.843 4.486 14.671 1.00 34.62 92 PRO A N 1
ATOM 687 C CA . PRO A 1 92 ? -22.012 3.606 15.818 1.00 34.62 92 PRO A CA 1
ATOM 688 C C . PRO A 1 92 ? -21.983 2.133 15.370 1.00 34.62 92 PRO A C 1
ATOM 690 O O . PRO A 1 92 ? -22.557 1.799 14.328 1.00 34.62 92 PRO A O 1
ATOM 693 N N . PRO A 1 93 ? -21.332 1.237 16.132 1.00 37.16 93 PRO A N 1
ATOM 694 C CA . PRO A 1 93 ? -21.307 -0.184 15.814 1.00 37.16 93 PRO A CA 1
ATOM 695 C C . PRO A 1 93 ? -22.724 -0.742 15.982 1.00 37.16 93 PRO A C 1
ATOM 697 O O . PRO A 1 93 ? -23.216 -0.869 17.100 1.00 37.16 93 PRO A O 1
ATOM 700 N N . GLY A 1 94 ? -23.416 -1.026 14.875 1.00 38.19 94 GLY A N 1
ATOM 701 C CA . GLY A 1 94 ? -24.789 -1.531 14.957 1.00 38.19 94 GLY A CA 1
ATOM 702 C C . GLY A 1 94 ? -25.490 -1.906 13.653 1.00 38.19 94 GLY A C 1
ATOM 703 O O . GLY A 1 94 ? -26.337 -2.791 13.684 1.00 38.19 94 GLY A O 1
ATOM 704 N N . SER A 1 95 ? -25.155 -1.331 12.496 1.00 40.88 95 SER A N 1
ATOM 705 C CA . SER A 1 95 ? -25.841 -1.682 11.240 1.00 40.88 95 SER A CA 1
ATOM 706 C C . SER A 1 95 ? -25.042 -2.698 10.422 1.00 40.88 95 SER A C 1
ATOM 708 O O . SER A 1 95 ? -24.499 -2.389 9.362 1.00 40.88 95 SER A O 1
ATOM 710 N N . CYS A 1 96 ? -24.957 -3.933 10.923 1.00 36.38 96 CYS A N 1
ATOM 711 C CA . CYS A 1 96 ? -24.745 -5.081 10.045 1.00 36.38 96 CYS A CA 1
ATOM 712 C C . CYS A 1 96 ? -26.072 -5.322 9.317 1.00 36.38 96 CYS A C 1
ATOM 714 O O . CYS A 1 96 ? -26.923 -6.068 9.805 1.00 36.38 96 CYS A O 1
ATOM 716 N N . ASP A 1 97 ? -26.268 -4.671 8.169 1.00 37.47 97 ASP A N 1
ATOM 717 C CA . ASP A 1 97 ? -27.287 -5.100 7.216 1.00 37.47 97 ASP A CA 1
ATOM 718 C C . ASP A 1 97 ? -26.894 -6.498 6.733 1.00 37.47 97 ASP A C 1
ATOM 720 O O . ASP A 1 97 ? -26.074 -6.689 5.835 1.00 37.47 97 ASP A O 1
ATOM 724 N N . ARG A 1 98 ? -27.455 -7.509 7.402 1.00 30.44 98 ARG A N 1
ATOM 725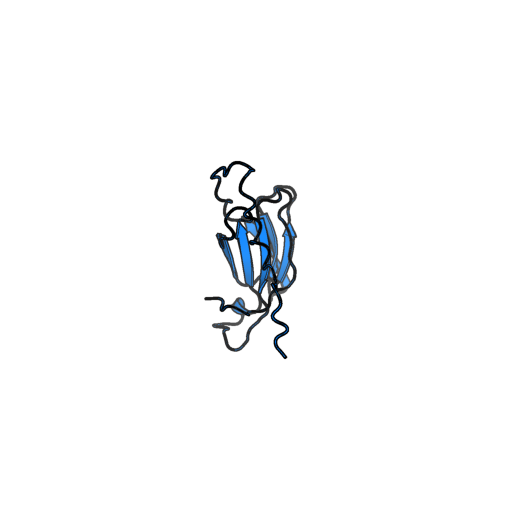 C CA . ARG A 1 98 ? -27.509 -8.875 6.892 1.00 30.44 98 ARG A CA 1
ATOM 726 C C . ARG A 1 98 ? -28.128 -8.801 5.493 1.00 30.44 98 ARG A C 1
ATOM 728 O O . ARG A 1 98 ? -29.270 -8.348 5.394 1.00 30.44 98 ARG A O 1
ATOM 735 N N . PRO A 1 99 ? -27.468 -9.282 4.425 1.00 34.28 99 PRO A N 1
ATOM 736 C CA . PRO A 1 99 ? -28.176 -9.495 3.174 1.00 34.28 99 PRO A CA 1
ATOM 737 C C . PRO A 1 99 ? -29.323 -10.472 3.454 1.00 34.28 99 PRO A C 1
ATOM 739 O O . PRO A 1 99 ? -29.115 -11.543 4.034 1.00 34.28 99 PRO A O 1
ATOM 742 N N . ALA A 1 100 ? -30.545 -10.052 3.121 1.00 38.31 100 ALA A N 1
ATOM 743 C CA . ALA A 1 100 ? -31.749 -10.843 3.309 1.00 38.31 100 ALA A CA 1
ATOM 744 C C . ALA A 1 100 ? -31.538 -12.239 2.710 1.00 38.31 100 ALA A C 1
ATOM 746 O O . ALA A 1 100 ? -31.147 -12.385 1.552 1.00 38.31 100 ALA A O 1
ATOM 747 N N . ALA A 1 101 ? -31.776 -13.265 3.526 1.00 39.88 101 ALA A N 1
ATOM 748 C CA . ALA A 1 101 ? -31.747 -14.648 3.094 1.00 39.88 101 ALA A CA 1
ATOM 749 C C . ALA A 1 101 ? -32.706 -14.821 1.907 1.00 39.88 101 ALA A C 1
ATOM 751 O O . ALA A 1 101 ? -33.926 -14.726 2.067 1.00 39.88 101 ALA A O 1
ATOM 752 N N . ASN A 1 102 ? -32.159 -15.089 0.718 1.00 36.97 102 ASN A N 1
ATOM 753 C CA . ASN A 1 102 ? -32.943 -15.545 -0.420 1.00 36.97 102 ASN A CA 1
ATOM 754 C C . ASN A 1 102 ? -33.557 -16.896 -0.048 1.00 36.97 102 ASN A C 1
ATOM 756 O O . ASN A 1 102 ? -32.924 -17.948 -0.126 1.00 36.97 102 ASN A O 1
ATOM 760 N N . THR A 1 103 ? -34.808 -16.850 0.400 1.00 40.41 103 THR A N 1
ATOM 761 C CA . THR A 1 103 ? -35.626 -18.034 0.615 1.00 40.41 103 THR A CA 1
ATOM 762 C C . THR A 1 103 ? -35.963 -18.591 -0.762 1.00 40.41 103 THR A C 1
ATOM 764 O O . THR A 1 103 ? -36.885 -18.116 -1.423 1.00 40.41 103 THR A O 1
ATOM 767 N N . VAL A 1 104 ? -35.218 -19.601 -1.211 1.00 46.16 104 VAL A N 1
ATOM 768 C CA . VAL A 1 104 ? -35.625 -20.429 -2.350 1.00 46.16 104 VAL A CA 1
ATOM 769 C C . VAL A 1 104 ? -36.848 -21.231 -1.904 1.00 46.16 104 VAL A C 1
ATOM 771 O O . VAL A 1 104 ? -36.735 -22.315 -1.337 1.00 46.16 104 VAL A O 1
ATOM 774 N N . ARG A 1 105 ? -38.048 -20.674 -2.107 1.00 38.59 105 ARG A N 1
ATOM 775 C CA . ARG A 1 105 ? -39.285 -21.459 -2.082 1.00 38.59 105 ARG A CA 1
ATOM 776 C C . ARG A 1 105 ? -39.423 -22.147 -3.431 1.00 38.59 105 ARG A C 1
ATOM 778 O O . ARG A 1 105 ? -39.602 -21.493 -4.454 1.00 38.59 105 ARG A O 1
ATOM 785 N N . GLY A 1 106 ? -39.323 -23.471 -3.406 1.00 38.19 106 GLY A N 1
ATOM 786 C CA . GLY A 1 106 ? -39.513 -24.313 -4.573 1.00 38.19 106 GLY A CA 1
ATOM 787 C C . GLY A 1 106 ? -40.895 -24.158 -5.209 1.00 38.19 106 GLY A C 1
ATOM 788 O O . GLY A 1 106 ? -41.894 -23.864 -4.550 1.00 38.19 106 GLY A O 1
ATOM 789 N N . ARG A 1 107 ? -40.947 -24.448 -6.507 1.00 39.97 107 ARG A N 1
ATOM 790 C CA . ARG A 1 107 ? -42.143 -24.965 -7.168 1.00 39.97 107 ARG A CA 1
ATOM 791 C C . ARG A 1 107 ? -41.763 -26.258 -7.875 1.00 39.97 107 ARG A C 1
ATOM 793 O O . ARG A 1 107 ? -41.251 -26.240 -8.986 1.00 39.97 107 ARG A O 1
ATOM 800 N N . HIS A 1 108 ? -42.051 -27.374 -7.211 1.00 44.75 108 HIS A N 1
ATOM 801 C CA . HIS A 1 108 ? -42.502 -28.561 -7.920 1.00 44.75 108 HIS A CA 1
ATOM 802 C C . HIS A 1 108 ? -43.896 -28.254 -8.469 1.00 44.75 108 HIS A C 1
ATOM 804 O O . HIS A 1 108 ? -44.813 -27.957 -7.702 1.00 44.75 108 HIS A O 1
ATOM 810 N N . ALA A 1 109 ? -44.058 -28.329 -9.783 1.00 45.91 109 ALA A N 1
ATOM 811 C CA . ALA A 1 109 ? -45.356 -28.487 -10.413 1.00 45.91 109 ALA A CA 1
ATOM 812 C C . ALA A 1 109 ? -45.182 -29.406 -11.626 1.00 45.91 109 ALA A C 1
ATOM 814 O O . ALA A 1 109 ? -44.653 -28.969 -12.638 1.00 45.91 109 ALA A O 1
ATOM 815 N N . ARG A 1 110 ? -45.595 -30.660 -11.391 1.00 52.88 110 ARG A N 1
ATOM 816 C CA . ARG A 1 110 ? -46.070 -31.722 -12.296 1.00 52.88 110 ARG A CA 1
ATOM 817 C C . ARG A 1 110 ? -45.346 -31.959 -13.616 1.00 52.88 110 ARG A C 1
ATOM 819 O O . ARG A 1 110 ? -45.473 -31.118 -14.525 1.00 52.88 110 ARG A O 1
#

Radius of gyration: 19.16 Å; chains: 1; bounding box: 61×43×38 Å

Secondary structure (DSSP, 8-state):
-PPTT--EEEEEE-TTSSEEEEEEPP-TTT-SSGGGG-EEEEEETTT--EEEEEES-EEEEE-TTSSEEEEE-TTS-EEEEEPPPPP--PPPTT---PPP----------

pLDDT: mean 70.59, std 17.32, range [30.44, 91.88]

Foldseek 3Di:
DDDPPQDWADWDAQPVNQKIKIKGQDDVVPDPDPQQRIKIWIAGPVVRDTPDIGTQFDHWDDDPVSQWIWTAGPVRDIDIDGGGDHDPDDDDPDPPPDPPPPPPDDDDDD

Sequence (110 aa):
MDAPGDPFSNLMFTPDGTRLIGQFEFDPRKARGPEDAFSLGVWDLRTGRSLQRLVSGAAVCFTLDVHSVICSDPNAVMRRIELAAASGASVPPGSCDRPAANTVRGRHAR